Protein AF-A0A0M7APK6-F1 (afdb_monomer)

pLDDT: mean 75.28, std 20.01, range [38.31, 98.25]

Secondary structure (DSSP, 8-state):
-HHHHHHHHHHHHHHHHHHHHHTSTT--HHHHHHHHHHHHHHHHHHHHHHHHHHHHHHHHHHHHTTTS------------S--------------HHHHHHHHHHHHHHHHHTTSS--

Structure (mmCIF, N/CA/C/O backbone):
data_AF-A0A0M7APK6-F1
#
_entry.id   AF-A0A0M7APK6-F1
#
loop_
_atom_site.group_PDB
_atom_site.id
_atom_site.type_symbol
_atom_site.label_atom_id
_atom_site.label_alt_id
_atom_site.label_comp_id
_atom_site.label_asym_id
_atom_site.label_entity_id
_atom_site.label_seq_id
_atom_site.pdbx_PDB_ins_code
_atom_site.Cartn_x
_atom_site.Cartn_y
_atom_site.Cartn_z
_atom_site.occupancy
_atom_site.B_iso_or_equiv
_atom_site.auth_seq_id
_atom_site.auth_comp_id
_atom_site.auth_asym_id
_atom_site.auth_atom_id
_atom_site.pdbx_PDB_model_num
ATOM 1 N N . MET A 1 1 ? -17.389 3.026 10.079 1.00 59.16 1 MET A N 1
ATOM 2 C CA . MET A 1 1 ? -16.577 1.834 9.738 1.00 59.16 1 MET A CA 1
ATOM 3 C C . MET A 1 1 ? -16.437 1.622 8.227 1.00 59.16 1 MET A C 1
ATOM 5 O O . MET A 1 1 ? -15.407 1.110 7.818 1.00 59.16 1 MET A O 1
ATOM 9 N N . ASN A 1 2 ? -17.401 2.046 7.397 1.00 70.88 2 ASN A N 1
ATOM 10 C CA . ASN A 1 2 ? -17.415 1.728 5.958 1.00 70.88 2 ASN A CA 1
ATOM 11 C C . ASN A 1 2 ? -16.280 2.387 5.156 1.00 70.88 2 ASN A C 1
ATOM 13 O O . ASN A 1 2 ? -15.616 1.700 4.394 1.00 70.88 2 ASN A O 1
ATOM 17 N N . GLY A 1 3 ? -15.952 3.655 5.424 1.00 88.81 3 GLY A N 1
ATOM 18 C CA . GLY A 1 3 ? -14.899 4.345 4.665 1.00 88.81 3 GLY A CA 1
ATOM 19 C C . GLY A 1 3 ? -13.477 3.796 4.862 1.00 88.81 3 GLY A C 1
ATOM 20 O O . GLY A 1 3 ? -12.629 4.011 4.007 1.00 88.81 3 GLY A O 1
ATOM 21 N N . LEU A 1 4 ? -13.182 3.088 5.964 1.00 90.38 4 LEU A N 1
ATOM 22 C CA . LEU A 1 4 ? -11.878 2.421 6.127 1.00 90.38 4 LEU A CA 1
ATOM 23 C C . LEU A 1 4 ? -11.805 1.109 5.347 1.00 90.38 4 LEU A C 1
ATOM 25 O O . LEU A 1 4 ? -10.746 0.786 4.824 1.00 90.38 4 LEU A O 1
ATOM 29 N N . LYS A 1 5 ? -12.917 0.372 5.264 1.00 92.19 5 LYS A N 1
ATOM 30 C CA . LYS A 1 5 ? -12.995 -0.857 4.469 1.00 92.19 5 LYS A CA 1
ATOM 31 C C . LYS A 1 5 ? -12.860 -0.548 2.980 1.00 92.19 5 LYS A C 1
ATOM 33 O O . LYS A 1 5 ? -12.048 -1.172 2.319 1.00 92.19 5 LYS A O 1
ATOM 38 N N . GLU A 1 6 ? -13.550 0.486 2.512 1.00 95.00 6 GLU A N 1
ATOM 39 C CA . GLU A 1 6 ? -13.442 0.986 1.136 1.00 95.00 6 GLU A CA 1
ATOM 40 C C . GLU A 1 6 ? -12.010 1.439 0.796 1.00 95.00 6 GLU A C 1
ATOM 42 O O . GLU A 1 6 ? -11.472 1.091 -0.247 1.00 95.00 6 GLU A O 1
ATOM 47 N N . GLN A 1 7 ? -11.328 2.133 1.716 1.00 94.56 7 GLN A N 1
ATOM 48 C CA . GLN A 1 7 ? -9.912 2.490 1.537 1.00 94.56 7 GLN A CA 1
ATOM 49 C C . GLN A 1 7 ? -8.982 1.272 1.467 1.00 94.56 7 GLN A C 1
ATOM 51 O O . GLN A 1 7 ? -7.951 1.338 0.799 1.00 94.56 7 GLN A O 1
ATOM 56 N N . ILE A 1 8 ? -9.293 0.197 2.197 1.00 95.94 8 ILE A N 1
ATOM 57 C CA . ILE A 1 8 ? -8.523 -1.052 2.148 1.00 95.94 8 ILE A CA 1
ATOM 58 C C . IL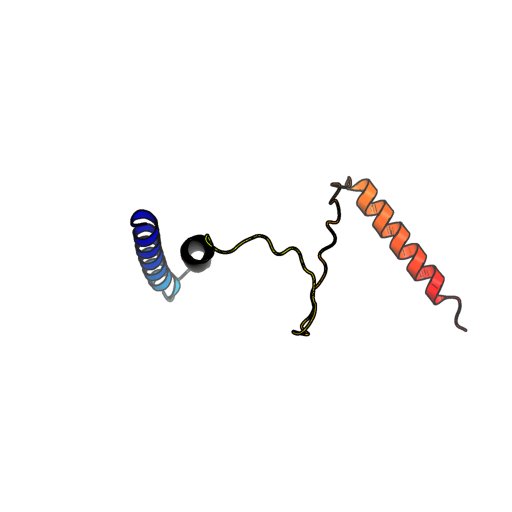E A 1 8 ? -8.736 -1.735 0.803 1.00 95.94 8 ILE A C 1
ATOM 60 O O . ILE A 1 8 ? -7.753 -2.091 0.166 1.00 95.94 8 ILE A O 1
ATOM 64 N N . GLU A 1 9 ? -9.983 -1.857 0.357 1.00 97.19 9 GLU A N 1
ATOM 65 C CA . GLU A 1 9 ? -10.333 -2.433 -0.942 1.00 97.19 9 GLU A CA 1
ATOM 66 C C . GLU A 1 9 ? -9.640 -1.679 -2.086 1.00 97.19 9 GLU A C 1
ATOM 68 O O . GLU A 1 9 ? -8.891 -2.272 -2.860 1.00 97.19 9 GLU A O 1
ATOM 73 N N . GLU A 1 10 ? -9.725 -0.347 -2.095 1.00 96.94 10 GLU A N 1
ATOM 74 C CA . GLU A 1 10 ? -9.029 0.474 -3.088 1.00 96.94 10 GLU A CA 1
ATOM 75 C C . GLU A 1 10 ? -7.498 0.292 -3.022 1.00 96.94 10 GLU A C 1
ATOM 77 O O . GLU A 1 10 ? -6.804 0.275 -4.042 1.00 96.94 10 GLU A O 1
ATOM 82 N N . ALA A 1 11 ? -6.927 0.158 -1.821 1.00 96.94 11 ALA A N 1
ATOM 83 C CA . ALA A 1 11 ? -5.497 -0.095 -1.666 1.00 96.94 11 ALA A CA 1
ATOM 84 C C . ALA A 1 11 ? -5.098 -1.493 -2.167 1.00 96.94 11 ALA A C 1
ATOM 86 O O . ALA A 1 11 ? -4.021 -1.633 -2.751 1.00 96.94 11 ALA A O 1
ATOM 87 N N . MET A 1 12 ? -5.949 -2.505 -1.981 1.00 97.69 12 MET A N 1
ATOM 88 C CA . MET A 1 12 ? -5.746 -3.851 -2.521 1.00 97.69 12 MET A CA 1
ATOM 89 C C . MET A 1 12 ? -5.737 -3.834 -4.051 1.00 97.69 12 MET A C 1
ATOM 91 O O . MET A 1 12 ? -4.809 -4.382 -4.650 1.00 97.69 12 MET A O 1
ATOM 95 N N . ASP A 1 13 ? -6.680 -3.129 -4.677 1.00 97.94 13 ASP A N 1
ATOM 96 C CA . ASP A 1 13 ? -6.735 -2.976 -6.135 1.00 97.94 13 ASP A CA 1
ATOM 97 C C . ASP A 1 13 ? -5.484 -2.284 -6.680 1.00 97.94 13 ASP A C 1
ATOM 99 O O . ASP A 1 13 ? -4.875 -2.729 -7.659 1.00 97.94 13 ASP A O 1
ATOM 103 N N . ARG A 1 14 ? -5.022 -1.225 -6.003 1.00 96.69 14 ARG A N 1
ATOM 104 C CA . ARG A 1 14 ? -3.767 -0.547 -6.361 1.00 96.69 14 ARG A CA 1
ATOM 105 C C . ARG A 1 14 ? -2.564 -1.480 -6.250 1.00 96.69 14 ARG A C 1
ATOM 107 O O . ARG A 1 14 ? -1.699 -1.450 -7.124 1.00 96.69 14 ARG A O 1
ATOM 114 N N . VAL A 1 15 ? -2.494 -2.313 -5.209 1.00 97.56 15 VAL A N 1
ATOM 115 C CA . VAL A 1 15 ? -1.431 -3.320 -5.069 1.00 97.56 15 VAL A CA 1
ATOM 116 C C . VAL A 1 15 ? -1.492 -4.320 -6.218 1.00 97.56 15 VAL A C 1
ATOM 118 O O . VAL A 1 15 ? -0.454 -4.589 -6.816 1.00 97.56 15 VAL A O 1
ATOM 121 N N . ALA A 1 16 ? -2.672 -4.841 -6.555 1.00 97.56 16 ALA A N 1
ATOM 122 C CA . ALA A 1 16 ? -2.840 -5.777 -7.663 1.00 97.56 16 ALA A CA 1
ATOM 123 C C . ALA A 1 16 ? -2.372 -5.162 -8.992 1.00 97.56 16 ALA A C 1
ATOM 125 O O . ALA A 1 16 ? -1.566 -5.759 -9.706 1.00 97.56 16 ALA A O 1
ATOM 126 N N . HIS A 1 17 ? -2.778 -3.924 -9.277 1.00 96.38 17 HIS A N 1
ATOM 127 C CA . HIS A 1 17 ? -2.347 -3.204 -10.472 1.00 96.38 17 HIS A CA 1
ATOM 128 C C . HIS A 1 17 ? -0.827 -2.963 -10.507 1.00 96.38 17 HIS A C 1
ATOM 130 O O . HIS A 1 17 ? -0.184 -3.172 -11.536 1.00 96.38 17 HIS A O 1
ATOM 136 N N . CYS A 1 18 ? -0.220 -2.559 -9.386 1.00 96.06 18 CYS A N 1
ATOM 137 C CA . CYS A 1 18 ? 1.228 -2.369 -9.307 1.00 96.06 18 CYS A CA 1
ATOM 138 C C . CYS A 1 18 ? 2.010 -3.687 -9.422 1.00 96.06 18 CYS A C 1
ATOM 140 O O . CYS A 1 18 ? 3.089 -3.677 -10.007 1.00 96.06 18 CYS A O 1
ATOM 142 N N . ARG A 1 19 ? 1.474 -4.817 -8.933 1.00 96.75 19 ARG A N 1
ATOM 143 C CA . ARG A 1 19 ? 2.094 -6.146 -9.109 1.00 96.75 19 ARG A CA 1
ATOM 144 C C . ARG A 1 19 ? 2.197 -6.504 -10.582 1.00 96.75 19 ARG A C 1
ATOM 146 O O . ARG A 1 19 ? 3.294 -6.749 -11.065 1.00 96.75 19 ARG A O 1
ATOM 153 N N . LEU A 1 20 ? 1.088 -6.390 -11.311 1.00 95.69 20 LEU A N 1
ATOM 154 C CA . LEU A 1 20 ? 1.051 -6.661 -12.751 1.00 95.69 20 LEU A CA 1
ATOM 155 C C . LEU A 1 20 ? 2.020 -5.783 -13.552 1.00 95.69 20 LEU A C 1
ATOM 157 O O . LEU A 1 20 ? 2.498 -6.190 -14.607 1.00 95.69 20 LEU A O 1
ATOM 161 N N . ARG A 1 21 ? 2.290 -4.558 -13.087 1.00 94.00 21 ARG A N 1
ATOM 162 C CA . ARG A 1 21 ? 3.276 -3.667 -13.711 1.00 94.00 21 ARG A CA 1
ATOM 163 C C . ARG A 1 21 ? 4.712 -4.073 -13.393 1.00 94.00 21 ARG A C 1
ATOM 165 O O . ARG A 1 21 ? 5.521 -4.102 -14.312 1.00 94.00 21 ARG A O 1
ATOM 172 N N . ALA A 1 22 ? 5.005 -4.382 -12.132 1.00 94.50 22 ALA A N 1
ATOM 173 C CA . ALA A 1 22 ? 6.339 -4.766 -11.675 1.00 94.50 22 ALA A CA 1
ATOM 174 C C . ALA A 1 22 ? 6.769 -6.164 -12.161 1.00 94.50 22 ALA A C 1
ATOM 176 O O . ALA A 1 22 ? 7.953 -6.428 -12.293 1.00 94.50 22 ALA A O 1
ATOM 177 N N . GLU A 1 23 ? 5.824 -7.053 -12.472 1.00 93.12 23 GLU A N 1
ATOM 178 C CA . GLU A 1 23 ? 6.106 -8.390 -13.019 1.00 93.12 23 GLU A CA 1
ATOM 179 C C . GLU A 1 23 ? 6.455 -8.375 -14.518 1.00 93.12 23 GLU A C 1
ATOM 181 O O . GLU A 1 23 ? 6.809 -9.407 -15.093 1.00 93.12 23 GLU A O 1
ATOM 186 N N . ARG A 1 24 ? 6.357 -7.219 -15.190 1.00 93.56 24 ARG A N 1
ATOM 187 C CA . ARG A 1 24 ? 6.694 -7.119 -16.613 1.00 93.56 24 ARG A CA 1
ATOM 188 C C . ARG A 1 24 ? 8.198 -7.344 -16.818 1.00 93.56 24 ARG A C 1
ATOM 190 O O . ARG A 1 24 ? 8.992 -6.793 -16.064 1.00 93.56 24 ARG A O 1
ATOM 197 N N . PRO A 1 25 ? 8.624 -8.023 -17.900 1.00 89.12 25 PRO A N 1
ATOM 198 C CA . PRO A 1 25 ? 10.048 -8.227 -18.200 1.00 89.12 25 PRO A CA 1
ATOM 199 C C . PRO A 1 25 ? 10.860 -6.930 -18.354 1.00 89.12 25 PRO A C 1
ATOM 201 O O . PRO A 1 25 ? 12.080 -6.943 -18.248 1.00 89.12 25 PRO A O 1
ATOM 204 N N . CYS A 1 26 ? 10.184 -5.813 -18.632 1.00 88.69 26 CYS A N 1
ATOM 205 C CA . CYS A 1 26 ? 10.756 -4.473 -18.754 1.00 88.69 26 CYS A CA 1
ATOM 206 C C . CYS A 1 26 ? 10.382 -3.545 -17.586 1.00 88.69 26 CYS A C 1
ATOM 208 O O . CYS A 1 26 ? 10.450 -2.323 -17.735 1.00 88.69 26 CYS A O 1
ATOM 210 N N . ALA A 1 27 ? 9.940 -4.105 -16.456 1.00 92.62 27 ALA A N 1
ATOM 211 C CA . ALA A 1 27 ? 9.636 -3.331 -15.265 1.00 92.62 27 ALA A CA 1
ATOM 212 C C . ALA A 1 27 ? 10.872 -2.557 -14.816 1.00 92.62 27 ALA A C 1
ATOM 214 O O . ALA A 1 27 ? 11.992 -3.071 -14.796 1.00 92.62 27 ALA A O 1
ATOM 215 N N . ARG A 1 28 ? 10.657 -1.288 -14.482 1.00 95.12 28 ARG A N 1
ATOM 216 C CA . ARG A 1 28 ? 11.726 -0.447 -13.961 1.00 95.12 28 ARG A CA 1
ATOM 217 C C . ARG A 1 28 ? 11.705 -0.470 -12.438 1.00 95.12 28 ARG A C 1
ATOM 219 O O . ARG A 1 28 ? 10.681 -0.768 -11.824 1.00 95.12 28 ARG A O 1
ATOM 226 N N . LEU A 1 29 ? 12.805 -0.037 -11.827 1.00 95.56 29 LEU A N 1
ATOM 227 C CA .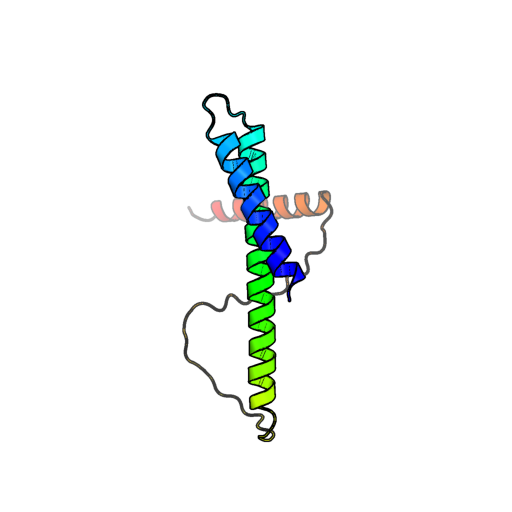 LEU A 1 29 ? 12.890 0.177 -10.378 1.00 95.56 29 LEU A CA 1
ATOM 228 C C . LEU A 1 29 ? 11.750 1.066 -9.849 1.00 95.56 29 LEU A C 1
ATOM 230 O O . LEU A 1 29 ? 11.279 0.875 -8.730 1.00 95.56 29 LEU A O 1
ATOM 234 N N . GLU A 1 30 ? 11.262 2.020 -10.647 1.00 96.31 30 GLU A N 1
ATOM 235 C CA . GLU A 1 30 ? 10.130 2.861 -10.259 1.00 96.31 30 GLU A CA 1
ATOM 236 C C . GLU A 1 30 ? 8.810 2.080 -10.127 1.00 96.31 30 GLU A C 1
ATOM 238 O O . GLU A 1 30 ? 7.984 2.430 -9.280 1.00 96.31 30 GLU A O 1
ATOM 243 N N . ASP A 1 31 ? 8.604 1.022 -10.918 1.00 95.50 31 ASP A N 1
ATOM 244 C CA . ASP A 1 31 ? 7.418 0.162 -10.823 1.00 95.50 31 ASP A CA 1
ATOM 245 C C . ASP A 1 31 ? 7.468 -0.708 -9.557 1.00 95.50 31 ASP A C 1
ATOM 247 O O . ASP A 1 31 ? 6.463 -0.829 -8.850 1.00 95.50 31 ASP A O 1
ATOM 251 N N . GLU A 1 32 ? 8.644 -1.243 -9.218 1.00 94.75 32 GLU A N 1
ATOM 252 C CA . GLU A 1 32 ? 8.873 -1.969 -7.962 1.00 94.75 32 GLU A CA 1
ATOM 253 C C . GLU A 1 32 ? 8.674 -1.060 -6.743 1.00 94.75 32 GLU A C 1
ATOM 255 O O . GLU A 1 32 ? 7.979 -1.421 -5.790 1.00 94.75 32 GLU A O 1
ATOM 260 N N . TYR A 1 33 ? 9.202 0.166 -6.795 1.00 97.38 33 TYR A N 1
ATOM 261 C CA . TYR A 1 33 ? 8.996 1.157 -5.741 1.00 97.38 33 TYR A CA 1
ATOM 262 C C . TYR A 1 33 ? 7.517 1.544 -5.597 1.00 97.38 33 TYR A C 1
ATOM 264 O O . TYR A 1 33 ? 7.008 1.679 -4.480 1.00 97.38 33 TYR A O 1
ATOM 272 N N . ALA A 1 34 ? 6.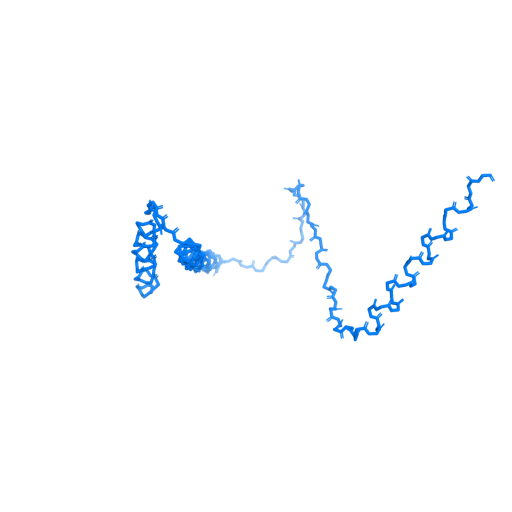792 1.696 -6.710 1.00 97.44 34 ALA A N 1
ATOM 273 C CA . ALA A 1 34 ? 5.357 1.963 -6.684 1.00 97.44 34 ALA A CA 1
ATOM 274 C C . ALA A 1 34 ? 4.574 0.806 -6.044 1.00 97.44 34 ALA A C 1
ATOM 276 O O . ALA A 1 34 ? 3.669 1.052 -5.240 1.00 97.44 34 ALA A O 1
ATOM 277 N N . LEU A 1 35 ? 4.946 -0.441 -6.348 1.00 97.56 35 LEU A N 1
ATOM 278 C CA . LEU A 1 35 ? 4.384 -1.627 -5.709 1.00 97.56 35 LEU A CA 1
ATOM 279 C C . LEU A 1 35 ? 4.654 -1.643 -4.201 1.00 97.56 35 LEU A C 1
ATOM 281 O O . LEU A 1 35 ? 3.728 -1.865 -3.417 1.00 97.56 35 LEU A O 1
ATOM 285 N N . GLU A 1 36 ? 5.881 -1.361 -3.776 1.00 97.50 36 GLU A N 1
ATOM 286 C CA . GLU A 1 36 ? 6.237 -1.350 -2.356 1.00 97.50 36 GLU A CA 1
ATOM 287 C C . GLU A 1 36 ? 5.506 -0.237 -1.590 1.00 97.50 36 GLU A C 1
ATOM 289 O O . GLU A 1 36 ? 4.966 -0.448 -0.497 1.00 97.50 36 GLU A O 1
ATOM 294 N N . LYS A 1 37 ? 5.364 0.940 -2.209 1.00 98.19 37 LYS A N 1
ATOM 295 C CA . LYS A 1 37 ? 4.558 2.044 -1.676 1.00 98.19 37 LYS A CA 1
ATOM 296 C C . LYS A 1 37 ? 3.084 1.653 -1.525 1.00 98.19 37 LYS A C 1
ATOM 298 O O . LYS A 1 37 ? 2.467 1.984 -0.509 1.00 98.19 37 LYS A O 1
ATOM 303 N N . ALA A 1 38 ? 2.516 0.945 -2.503 1.00 97.38 38 ALA A N 1
ATOM 304 C CA . ALA A 1 38 ? 1.140 0.456 -2.439 1.00 97.38 38 ALA A CA 1
ATOM 305 C C . ALA A 1 38 ? 0.958 -0.579 -1.312 1.00 97.38 38 ALA A C 1
ATOM 307 O O . ALA A 1 38 ? 0.019 -0.465 -0.523 1.00 97.38 38 ALA A O 1
ATOM 308 N N . ARG A 1 39 ? 1.895 -1.527 -1.167 1.00 98.06 39 ARG A N 1
ATOM 309 C CA . ARG A 1 39 ? 1.895 -2.529 -0.083 1.00 98.06 39 ARG A CA 1
ATOM 310 C C . ARG A 1 39 ? 1.979 -1.881 1.294 1.00 98.06 39 ARG A C 1
ATOM 312 O O . ARG A 1 39 ? 1.178 -2.190 2.173 1.00 98.06 39 ARG A O 1
ATOM 319 N N . THR A 1 40 ? 2.886 -0.921 1.461 1.00 98.25 40 THR A N 1
ATOM 320 C CA . THR A 1 40 ? 3.041 -0.167 2.714 1.00 98.25 40 THR A CA 1
ATOM 321 C C . THR A 1 40 ? 1.757 0.584 3.078 1.00 98.25 40 THR A C 1
ATOM 323 O O . THR A 1 40 ? 1.354 0.626 4.246 1.00 98.25 40 THR A O 1
ATOM 326 N N . ARG A 1 41 ? 1.072 1.165 2.082 1.00 97.81 41 ARG A N 1
ATOM 327 C CA . ARG A 1 41 ? -0.214 1.839 2.293 1.00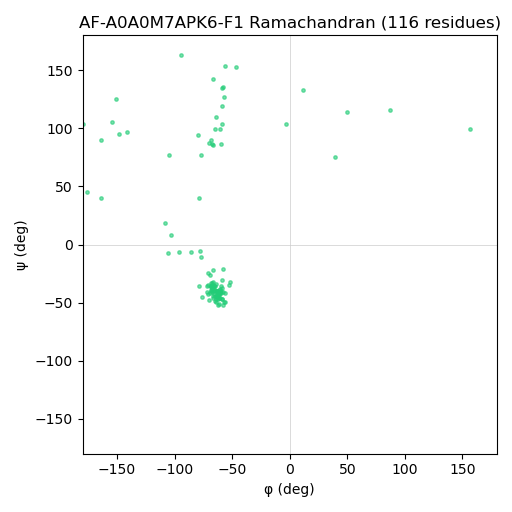 97.81 41 ARG A CA 1
ATOM 328 C C . ARG A 1 41 ? -1.295 0.864 2.759 1.00 97.81 41 ARG A C 1
ATOM 330 O O . ARG A 1 41 ? -1.986 1.191 3.724 1.00 97.81 41 ARG A O 1
ATOM 337 N N . LEU A 1 42 ? -1.418 -0.294 2.111 1.00 97.81 42 LEU A N 1
ATOM 338 C CA . LEU A 1 42 ? -2.367 -1.342 2.494 1.00 97.81 42 LEU A CA 1
ATOM 339 C C . LEU A 1 42 ? -2.129 -1.799 3.941 1.00 97.81 42 LEU A C 1
ATOM 341 O O . LEU A 1 42 ? -3.031 -1.683 4.770 1.00 97.81 42 LEU A O 1
ATOM 345 N N . LEU A 1 43 ? -0.888 -2.161 4.283 1.00 97.75 43 LEU A N 1
ATOM 346 C CA . LEU A 1 43 ? -0.509 -2.582 5.637 1.00 97.75 43 LEU A CA 1
ATOM 347 C C . LEU A 1 43 ? -0.853 -1.518 6.693 1.00 97.75 43 LEU A C 1
ATOM 349 O O . LEU A 1 43 ? -1.368 -1.820 7.767 1.00 97.75 43 LEU A O 1
ATOM 353 N N . THR A 1 44 ? -0.606 -0.242 6.389 1.00 97.56 44 THR A N 1
ATOM 354 C CA . THR A 1 44 ? -0.935 0.862 7.305 1.00 97.56 44 THR A CA 1
ATOM 355 C C . THR A 1 44 ? -2.438 0.943 7.591 1.00 97.56 44 THR A C 1
ATOM 357 O O . THR A 1 44 ? -2.843 1.232 8.722 1.00 97.56 44 THR A O 1
ATOM 360 N N . LEU A 1 45 ? -3.275 0.711 6.578 1.00 96.38 45 LEU A N 1
ATOM 361 C CA . LEU A 1 45 ? -4.729 0.721 6.726 1.00 96.38 45 LEU A CA 1
ATOM 362 C C . LEU A 1 45 ? -5.224 -0.496 7.515 1.00 96.38 45 LEU A C 1
ATOM 364 O O . LEU A 1 45 ? -6.033 -0.325 8.427 1.00 96.38 45 LEU A O 1
ATOM 368 N N . GLU A 1 46 ? -4.685 -1.684 7.249 1.00 94.88 46 GLU A N 1
ATOM 369 C CA . GLU A 1 46 ? -4.990 -2.910 8.001 1.00 94.88 46 GLU A CA 1
ATOM 370 C C . GLU A 1 46 ? -4.645 -2.757 9.488 1.00 94.88 46 GLU A C 1
ATOM 372 O O . GLU A 1 46 ? -5.486 -2.994 10.358 1.00 94.88 46 GLU A O 1
ATOM 377 N N . LEU A 1 47 ? -3.452 -2.238 9.799 1.00 95.75 47 LEU A N 1
ATOM 378 C CA . LEU A 1 47 ? -3.049 -1.941 11.176 1.00 95.75 47 LEU A CA 1
ATOM 379 C C . LEU A 1 47 ? -3.994 -0.936 11.846 1.00 95.75 47 LEU A C 1
ATOM 381 O O . LEU A 1 47 ? -4.277 -1.038 13.042 1.00 95.75 47 LEU A O 1
ATOM 385 N N . ARG A 1 48 ? -4.515 0.047 11.102 1.00 94.12 48 ARG A N 1
ATOM 386 C CA . ARG A 1 48 ? -5.508 0.992 11.627 1.00 94.12 48 ARG A CA 1
ATOM 387 C C . ARG A 1 48 ? -6.847 0.311 11.921 1.00 94.12 48 ARG A C 1
ATOM 389 O O . ARG A 1 48 ? -7.466 0.658 12.933 1.00 94.12 48 ARG A O 1
ATOM 396 N N . CYS A 1 49 ? -7.281 -0.634 11.091 1.00 91.06 49 CYS A N 1
ATOM 397 C CA . CYS A 1 49 ? -8.474 -1.439 11.356 1.00 91.06 49 CYS A CA 1
ATOM 398 C C . CYS A 1 49 ? -8.298 -2.279 12.623 1.00 91.06 49 CYS A C 1
ATOM 400 O O . CYS A 1 49 ? -9.076 -2.102 13.559 1.00 91.06 49 CYS A O 1
ATOM 402 N N . LEU A 1 50 ? -7.206 -3.038 12.735 1.00 90.56 50 LEU A N 1
ATOM 403 C CA . LEU A 1 50 ? -6.911 -3.858 13.918 1.00 90.56 50 LEU A CA 1
ATOM 404 C C . LEU A 1 50 ? -6.835 -3.025 15.207 1.00 90.56 50 LEU A C 1
ATOM 406 O O . LEU A 1 50 ? -7.370 -3.403 16.248 1.00 90.56 50 LEU A O 1
ATOM 410 N N . ARG A 1 51 ? -6.228 -1.832 15.152 1.00 89.69 51 ARG A N 1
ATOM 411 C CA . ARG A 1 51 ? -6.202 -0.910 16.302 1.00 89.69 51 ARG A CA 1
ATOM 412 C C . ARG A 1 51 ? -7.587 -0.382 16.670 1.00 89.69 51 ARG A C 1
ATOM 414 O O . ARG A 1 51 ? -7.839 -0.128 17.847 1.00 89.69 51 ARG A O 1
ATOM 421 N N . SER A 1 52 ? -8.454 -0.151 15.686 1.00 85.62 52 SER A N 1
ATOM 422 C CA . SER A 1 52 ? -9.840 0.275 15.928 1.00 85.62 52 SER A CA 1
ATOM 423 C C . SER A 1 52 ? -10.656 -0.845 16.574 1.00 85.62 52 SER A C 1
ATOM 425 O O . SER A 1 52 ? -11.431 -0.587 17.496 1.00 85.62 52 SER A O 1
ATOM 427 N N . GLU A 1 53 ? -10.446 -2.082 16.131 1.00 85.31 53 GLU A N 1
ATOM 428 C CA . GLU A 1 53 ? -11.081 -3.275 16.689 1.00 85.31 53 GLU A CA 1
ATOM 429 C C 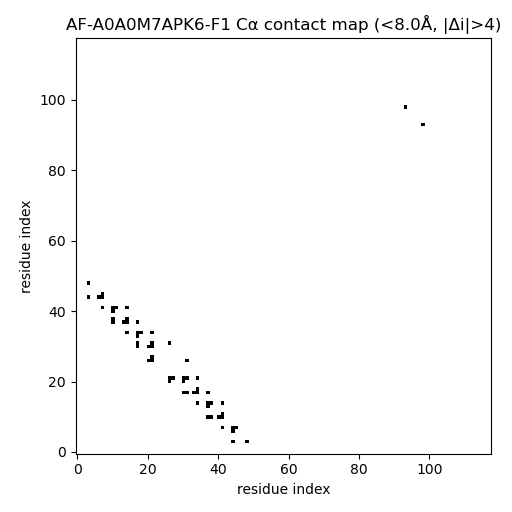. GLU A 1 53 ? -10.638 -3.516 18.132 1.00 85.31 53 GLU A C 1
ATOM 431 O O . GLU A 1 53 ? -11.493 -3.614 19.011 1.00 85.31 53 GLU A O 1
ATOM 436 N N . LEU A 1 54 ? -9.330 -3.468 18.414 1.00 82.50 54 LEU A N 1
ATOM 437 C CA . LEU A 1 54 ? -8.799 -3.634 19.770 1.00 82.50 54 LEU A CA 1
ATOM 438 C C . LEU A 1 54 ? -9.407 -2.617 20.748 1.00 82.50 54 LEU A C 1
ATOM 440 O O . LEU A 1 54 ? -9.968 -2.998 21.773 1.00 82.50 54 LEU A O 1
ATOM 444 N N . LYS A 1 55 ? -9.414 -1.328 20.383 1.00 80.06 55 LYS A N 1
ATOM 445 C CA . LYS A 1 55 ? -10.050 -0.273 21.192 1.00 80.06 55 LYS A CA 1
ATOM 446 C C . LYS A 1 55 ? -11.539 -0.523 21.425 1.00 80.06 55 LYS A C 1
ATOM 448 O O . LYS A 1 55 ? -12.048 -0.229 22.501 1.00 80.06 55 LYS A O 1
ATOM 453 N N . SER A 1 56 ? -12.242 -1.049 20.424 1.00 74.19 56 SER A N 1
ATOM 454 C CA . SER A 1 56 ? -13.666 -1.372 20.549 1.00 74.19 56 SER A CA 1
ATOM 455 C C . SER A 1 56 ? -13.882 -2.539 21.518 1.00 74.19 56 SER A C 1
ATOM 457 O O . SER A 1 56 ? -14.798 -2.488 22.336 1.00 74.19 56 SER A O 1
ATOM 459 N N . THR A 1 57 ? -13.006 -3.550 21.492 1.00 71.81 57 THR A N 1
ATOM 460 C CA . THR A 1 57 ? -13.053 -4.682 22.431 1.00 71.81 57 THR A CA 1
ATOM 461 C C . THR A 1 57 ? -12.653 -4.305 23.855 1.00 71.81 57 THR A C 1
ATOM 463 O O . THR A 1 57 ? -13.266 -4.807 24.793 1.00 71.81 57 THR A O 1
ATOM 466 N N . ASP A 1 58 ? -11.704 -3.385 24.042 1.00 66.75 58 ASP A N 1
ATOM 467 C CA . ASP A 1 58 ? -11.325 -2.882 25.367 1.00 66.75 58 ASP A CA 1
ATOM 468 C C . ASP A 1 58 ? -12.474 -2.094 26.005 1.00 66.75 58 ASP A C 1
ATOM 470 O O . ASP A 1 58 ? -12.810 -2.317 27.166 1.00 66.75 58 ASP A O 1
ATOM 474 N N . VAL A 1 59 ? -13.155 -1.240 25.230 1.00 62.00 59 VAL A N 1
ATOM 475 C CA . VAL A 1 59 ? -14.353 -0.525 25.700 1.00 62.00 59 VAL A CA 1
ATOM 476 C C . VAL A 1 59 ? -15.504 -1.497 25.975 1.00 62.00 59 VAL A C 1
ATOM 478 O O . VAL A 1 59 ? -16.205 -1.335 26.972 1.00 62.00 59 VAL A O 1
ATOM 481 N N . ALA A 1 60 ? -15.703 -2.522 25.140 1.00 60.12 60 ALA A N 1
ATOM 482 C CA . ALA A 1 60 ? -16.717 -3.549 25.383 1.00 60.12 60 ALA A CA 1
ATOM 483 C C . ALA A 1 60 ? -16.420 -4.347 26.666 1.00 60.12 60 ALA A C 1
ATOM 485 O O . ALA A 1 60 ? -17.300 -4.505 27.512 1.00 60.12 60 ALA A O 1
ATOM 486 N N . ARG A 1 61 ? -15.166 -4.767 26.874 1.00 59.34 61 ARG A N 1
ATOM 487 C CA . ARG A 1 61 ? -14.717 -5.424 28.112 1.00 59.34 61 ARG A CA 1
ATOM 488 C C . ARG A 1 61 ? -14.888 -4.525 29.334 1.00 59.34 61 ARG A C 1
ATOM 490 O O . ARG A 1 61 ? -15.349 -5.002 30.365 1.00 59.34 61 ARG A O 1
ATOM 497 N N . GLN A 1 62 ? -14.578 -3.236 29.215 1.00 58.78 62 GLN A N 1
ATOM 498 C CA . GLN A 1 62 ? -14.737 -2.275 30.306 1.00 58.78 62 GLN A CA 1
ATOM 499 C C . GLN A 1 62 ? -16.214 -2.016 30.641 1.00 58.78 62 GLN A C 1
ATOM 501 O O . GLN A 1 62 ? -16.560 -1.903 31.814 1.00 58.78 62 GLN A O 1
ATOM 506 N N . ARG A 1 63 ? -17.108 -1.986 29.642 1.00 56.41 63 ARG A N 1
ATOM 507 C CA . ARG A 1 63 ? -18.561 -1.856 29.858 1.00 56.41 63 ARG A CA 1
ATOM 508 C C . ARG A 1 63 ? -19.171 -3.083 30.536 1.00 56.41 63 ARG A C 1
ATOM 510 O O . ARG A 1 63 ? -20.049 -2.918 31.373 1.00 56.41 63 ARG A O 1
ATOM 517 N N . HIS A 1 64 ? -18.681 -4.287 30.244 1.00 52.56 64 HIS A N 1
ATOM 518 C CA . HIS A 1 64 ? -19.123 -5.509 30.928 1.00 52.56 64 HIS A CA 1
ATOM 519 C C . HIS A 1 64 ? -18.532 -5.689 32.339 1.00 52.56 64 HIS A C 1
ATOM 521 O O . HIS A 1 64 ? -19.013 -6.533 33.086 1.00 52.56 64 HIS A O 1
ATOM 527 N N . GLN A 1 65 ? -17.540 -4.882 32.733 1.00 54.41 65 GLN A N 1
ATOM 528 C CA . GLN A 1 65 ? -16.987 -4.841 34.098 1.00 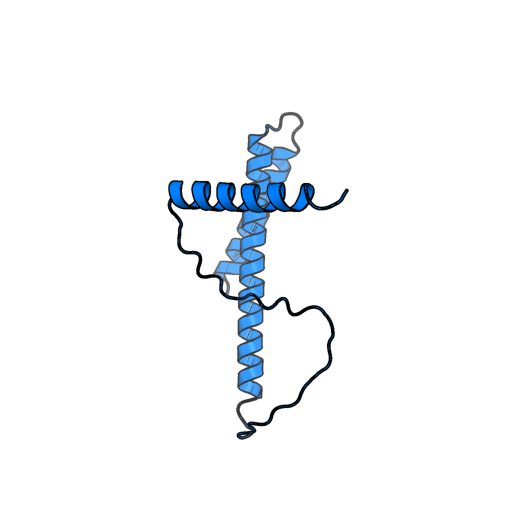54.41 65 GLN A CA 1
ATOM 529 C C . GLN A 1 65 ? -17.481 -3.630 34.915 1.00 54.41 65 GLN A C 1
ATOM 531 O O . GLN A 1 65 ? -17.011 -3.387 36.023 1.00 54.41 65 GLN A O 1
ATOM 536 N N . GLY A 1 66 ? -18.449 -2.865 34.397 1.00 46.44 66 GLY A N 1
ATOM 537 C CA . GLY A 1 66 ? -19.009 -1.667 35.034 1.00 46.44 66 GLY A CA 1
ATOM 538 C C . GLY A 1 66 ? -20.028 -1.938 36.146 1.00 46.44 66 GLY A C 1
ATOM 539 O O . GLY A 1 66 ? -21.032 -1.238 36.221 1.00 46.44 66 GLY A O 1
ATOM 540 N N . GLY A 1 67 ? -19.794 -2.945 36.987 1.00 49.00 67 GLY A N 1
ATOM 541 C CA . GLY A 1 67 ? -20.728 -3.337 38.041 1.00 49.00 67 GLY A CA 1
ATOM 542 C C . GLY A 1 67 ? -20.123 -4.229 39.119 1.00 49.00 67 GLY A C 1
ATOM 543 O O . GLY A 1 67 ? -20.773 -5.174 39.537 1.00 49.00 67 GLY A O 1
ATOM 544 N N . SER A 1 68 ? -18.887 -3.984 39.555 1.00 43.59 68 SER A N 1
ATOM 545 C CA . SER A 1 68 ? -18.432 -4.510 40.846 1.00 43.59 68 SER A CA 1
ATOM 546 C C . SER A 1 68 ? -17.317 -3.640 41.414 1.00 43.59 68 SER A C 1
ATOM 548 O O . SER A 1 68 ? -16.200 -3.601 40.915 1.00 43.59 68 SER A O 1
ATOM 550 N N . GLU A 1 69 ? -17.726 -2.883 42.419 1.00 46.59 69 GLU A N 1
ATOM 551 C CA . GLU A 1 69 ? -17.009 -2.286 43.539 1.00 46.59 69 GLU A CA 1
ATOM 552 C C . GLU A 1 69 ? -15.469 -2.280 43.566 1.00 46.59 69 GLU A C 1
ATOM 554 O O . GLU A 1 69 ? -14.778 -3.284 43.425 1.00 46.59 69 GLU A O 1
ATOM 559 N N . ARG A 1 70 ? -14.965 -1.083 43.893 1.00 50.44 70 ARG A N 1
ATOM 560 C CA . ARG A 1 70 ? -13.756 -0.794 44.679 1.00 50.44 70 ARG A CA 1
ATOM 561 C C . ARG A 1 70 ? -13.050 -2.040 45.239 1.00 50.44 70 ARG A C 1
ATOM 563 O O . ARG A 1 70 ? -13.409 -2.538 46.297 1.00 50.44 70 ARG A O 1
ATOM 570 N N . SER A 1 71 ? -11.941 -2.429 44.623 1.00 42.84 71 SER A N 1
ATOM 571 C CA . SER A 1 71 ? -10.917 -3.224 45.299 1.00 42.84 71 SER A CA 1
ATOM 572 C C . SER A 1 71 ? -9.541 -2.758 44.852 1.00 42.84 71 SER A C 1
ATOM 574 O O . SER A 1 71 ? -9.024 -3.079 43.785 1.00 42.84 71 SER A O 1
ATOM 576 N N . ARG A 1 72 ? -8.988 -1.897 45.697 1.00 52.31 72 ARG A N 1
ATOM 577 C CA . ARG A 1 72 ? -7.583 -1.538 45.757 1.00 52.31 72 ARG A CA 1
ATOM 578 C C . ARG A 1 72 ? -6.914 -2.681 46.524 1.00 52.31 72 ARG A C 1
ATOM 580 O O . ARG A 1 72 ? -6.926 -2.648 47.746 1.00 52.31 72 ARG A O 1
ATOM 587 N N . HIS A 1 73 ? -6.373 -3.683 45.836 1.00 41.69 73 HIS A N 1
ATOM 588 C CA . HIS A 1 73 ? -5.378 -4.569 46.436 1.00 41.69 73 HIS A CA 1
ATOM 589 C C . HIS A 1 73 ? -4.416 -5.111 45.377 1.00 41.69 73 HIS A C 1
ATOM 591 O O . HIS A 1 73 ? -4.807 -5.670 44.356 1.00 41.69 73 HIS A O 1
ATOM 597 N N . GLU A 1 74 ? -3.138 -4.886 45.660 1.00 47.28 74 GLU A N 1
ATOM 598 C CA . GLU A 1 74 ? -1.963 -5.538 45.093 1.00 47.28 74 GLU A CA 1
ATOM 599 C C . GLU A 1 74 ? -2.097 -7.068 45.055 1.00 47.28 74 GLU A C 1
ATOM 601 O O . GLU A 1 74 ? -2.783 -7.617 45.904 1.00 47.28 74 GLU A O 1
ATOM 606 N N . PHE A 1 75 ? -1.404 -7.718 44.114 1.00 38.31 75 PHE A N 1
ATOM 607 C CA . PHE A 1 75 ? -0.664 -8.999 44.204 1.00 38.31 75 PHE A CA 1
ATOM 608 C C . PHE A 1 75 ? -0.578 -9.581 42.771 1.00 38.31 75 PHE A C 1
ATOM 610 O O . PHE A 1 75 ? -1.590 -9.915 42.173 1.00 38.31 75 PHE A O 1
ATOM 617 N N . LYS A 1 76 ? 0.532 -9.431 42.036 1.00 43.16 76 LYS A N 1
ATOM 618 C CA . LYS A 1 76 ? 1.845 -10.112 42.109 1.00 43.16 76 LYS A CA 1
ATOM 619 C C . LYS A 1 76 ? 1.878 -11.420 41.289 1.00 43.16 76 LYS A C 1
ATOM 621 O O . LYS A 1 76 ? 1.173 -12.370 41.589 1.00 43.16 76 LYS A O 1
ATOM 626 N N . ASP A 1 77 ? 2.737 -11.383 40.266 1.00 43.34 77 ASP A N 1
ATOM 627 C CA . ASP A 1 77 ? 3.450 -12.460 39.558 1.00 43.34 77 ASP A CA 1
ATOM 628 C C . ASP A 1 77 ? 2.729 -13.708 39.027 1.00 43.34 77 ASP A C 1
ATOM 630 O O . ASP A 1 77 ? 2.429 -14.638 39.768 1.00 43.34 77 ASP A O 1
ATOM 634 N N . ARG A 1 78 ? 2.703 -13.836 37.689 1.00 47.22 78 ARG A N 1
ATOM 635 C CA . ARG A 1 78 ? 3.564 -14.798 36.959 1.00 47.22 78 ARG A CA 1
ATOM 636 C C . ARG A 1 78 ? 3.337 -14.717 35.446 1.00 47.22 78 ARG A C 1
ATOM 638 O O . ARG A 1 78 ? 2.365 -15.250 34.927 1.00 47.22 78 ARG A O 1
ATOM 645 N N . SER A 1 79 ? 4.268 -14.084 34.737 1.00 41.88 79 SER A N 1
ATOM 646 C CA . SER A 1 79 ? 4.636 -14.466 33.366 1.00 41.88 79 SER A CA 1
ATOM 647 C C . SER A 1 79 ? 5.968 -13.797 33.034 1.00 41.88 79 SER A C 1
ATOM 649 O O . SER A 1 79 ? 6.031 -12.651 32.589 1.00 41.88 79 SER A O 1
ATOM 651 N N . GLU A 1 80 ? 7.030 -14.530 33.340 1.00 52.47 80 GLU A N 1
ATOM 652 C CA . GLU A 1 80 ? 8.433 -14.286 33.011 1.00 52.47 80 GLU A CA 1
ATOM 653 C C . GLU A 1 80 ? 8.642 -14.218 31.487 1.00 52.47 80 GLU A C 1
ATOM 655 O O . GLU A 1 80 ? 8.953 -15.226 30.870 1.00 52.47 80 GLU A O 1
ATOM 660 N N . VAL A 1 81 ? 8.467 -13.043 30.871 1.00 50.22 81 VAL A N 1
ATOM 661 C CA . VAL A 1 81 ? 9.192 -12.649 29.645 1.00 50.22 81 VAL A CA 1
ATOM 662 C C . VAL A 1 81 ? 9.387 -11.128 29.671 1.00 50.22 81 VAL A C 1
ATOM 664 O O . VAL A 1 81 ? 8.497 -10.358 29.317 1.00 50.22 81 VAL A O 1
ATOM 667 N N . GLY A 1 82 ? 10.555 -10.701 30.156 1.00 47.81 82 GLY A N 1
ATOM 668 C CA . GLY A 1 82 ? 11.223 -9.433 29.838 1.00 47.81 82 GLY A CA 1
ATOM 669 C C . GLY A 1 82 ? 10.359 -8.175 29.692 1.00 47.81 82 GLY A C 1
ATOM 670 O O . GLY A 1 82 ? 10.213 -7.640 28.594 1.00 47.81 82 GLY A O 1
ATOM 671 N N . LYS A 1 83 ? 9.876 -7.611 30.806 1.00 47.12 83 LYS A N 1
ATOM 672 C CA . LYS A 1 83 ? 9.463 -6.200 30.841 1.00 47.12 83 LYS A CA 1
ATOM 673 C C . LYS A 1 83 ? 10.712 -5.329 30.701 1.00 47.12 83 LYS A C 1
ATOM 675 O O . LYS A 1 83 ? 11.322 -4.956 31.699 1.00 47.12 83 LYS A O 1
ATOM 680 N N . ILE A 1 84 ? 11.092 -4.983 29.474 1.00 58.06 84 ILE A N 1
ATOM 681 C CA . ILE A 1 84 ? 12.045 -3.895 29.244 1.00 58.06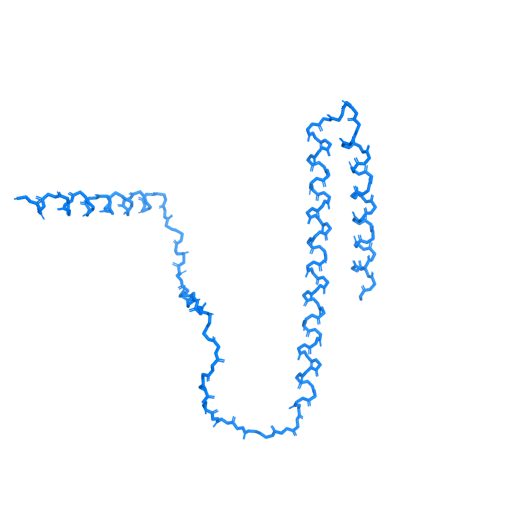 84 ILE A CA 1
ATOM 682 C C . ILE A 1 84 ? 11.350 -2.619 29.726 1.00 58.06 84 ILE A C 1
ATOM 684 O O . ILE A 1 84 ? 10.484 -2.060 29.049 1.00 58.06 84 ILE A O 1
ATOM 688 N N . MET A 1 85 ? 11.683 -2.190 30.945 1.00 47.50 85 MET A N 1
ATOM 689 C CA . MET A 1 85 ? 11.281 -0.897 31.478 1.00 47.50 85 MET A CA 1
ATOM 690 C C . MET A 1 85 ? 11.866 0.180 30.569 1.00 47.50 85 MET A C 1
ATOM 692 O O . MET A 1 85 ? 13.038 0.532 30.658 1.00 47.50 85 MET A O 1
ATOM 696 N N . ARG A 1 86 ? 11.037 0.707 29.669 1.00 53.78 86 ARG A N 1
ATOM 697 C CA . ARG A 1 86 ? 11.368 1.884 28.874 1.00 53.78 86 ARG A CA 1
ATOM 698 C C . ARG A 1 86 ? 11.378 3.080 29.820 1.00 53.78 86 ARG A C 1
ATOM 700 O O . ARG A 1 86 ? 10.355 3.736 30.020 1.00 53.78 86 ARG A O 1
ATOM 707 N N . THR A 1 87 ? 12.523 3.340 30.443 1.00 57.31 87 THR A N 1
ATOM 708 C CA . THR A 1 87 ? 12.760 4.613 31.116 1.00 57.31 87 THR A CA 1
ATOM 709 C C . THR A 1 87 ? 12.572 5.702 30.062 1.00 57.31 87 THR A C 1
ATOM 711 O O . THR A 1 87 ? 13.077 5.619 28.940 1.00 57.31 87 THR A O 1
ATOM 714 N N . LYS A 1 88 ? 11.725 6.692 30.362 1.00 53.72 88 LYS A N 1
ATOM 715 C CA . LYS A 1 88 ? 11.515 7.844 29.485 1.00 53.72 88 LYS A CA 1
ATOM 716 C C . LYS A 1 88 ? 12.809 8.652 29.483 1.00 53.72 88 LYS A C 1
ATOM 718 O O . LYS A 1 88 ? 12.958 9.573 30.280 1.00 53.72 88 LYS A O 1
ATOM 723 N N . HIS A 1 89 ? 13.750 8.295 28.615 1.00 53.59 89 HIS A N 1
ATOM 724 C CA . HIS A 1 89 ? 14.901 9.139 28.356 1.00 53.59 89 HIS A CA 1
ATOM 725 C C . HIS A 1 89 ? 14.352 10.419 27.728 1.00 53.59 89 HIS A C 1
ATOM 727 O O . HIS A 1 89 ? 13.797 10.396 26.627 1.00 53.59 89 HIS A O 1
ATOM 733 N N . LYS A 1 90 ? 14.413 11.529 28.471 1.00 52.66 90 LYS A N 1
ATOM 734 C CA . LYS A 1 90 ? 14.146 12.856 27.919 1.00 52.66 90 LYS A CA 1
ATOM 735 C C . LYS A 1 90 ? 15.166 13.045 26.802 1.00 52.66 90 LYS A C 1
ATOM 737 O O . LYS A 1 90 ? 16.347 13.234 27.072 1.00 52.66 90 LYS A O 1
ATOM 742 N N . HIS A 1 91 ? 14.724 12.904 25.559 1.00 54.78 91 HIS A N 1
ATOM 743 C CA . HIS A 1 91 ? 15.553 13.163 24.395 1.00 54.78 91 HIS A CA 1
ATOM 744 C C . HIS A 1 91 ? 15.634 14.682 24.240 1.00 54.78 91 HIS A C 1
ATOM 746 O O . HIS A 1 91 ? 14.904 15.281 23.453 1.00 54.78 91 HIS A O 1
ATOM 752 N N . LEU A 1 92 ? 16.462 15.317 25.072 1.00 61.16 92 LEU A N 1
ATOM 753 C CA . LEU A 1 92 ? 16.905 16.679 24.816 1.00 61.16 92 LEU A CA 1
ATOM 754 C C . LEU A 1 92 ? 17.611 16.623 23.462 1.00 61.16 92 LEU A C 1
ATOM 756 O O . LEU A 1 92 ? 18.530 15.826 23.273 1.00 61.16 92 LEU A O 1
ATOM 760 N N . SER A 1 93 ? 17.109 17.369 22.482 1.00 62.22 93 SER A N 1
ATOM 761 C CA . SER A 1 93 ? 17.729 17.473 21.167 1.00 62.22 93 SER A CA 1
ATOM 762 C C . SER A 1 93 ? 19.068 18.185 21.329 1.00 62.22 93 SER A C 1
ATOM 764 O O . SER A 1 93 ? 19.139 19.406 21.216 1.00 62.22 93 SER A O 1
ATOM 766 N N . LEU A 1 94 ? 20.106 17.418 21.653 1.00 60.44 94 LEU A N 1
ATOM 767 C CA . LEU A 1 94 ? 21.462 17.921 21.785 1.00 60.44 94 LEU A CA 1
ATOM 768 C C . LEU A 1 94 ? 21.893 18.547 20.458 1.00 60.44 94 LEU A C 1
ATOM 770 O O . LEU A 1 94 ? 21.694 17.967 19.373 1.00 60.44 94 LEU A O 1
ATOM 774 N N . SER A 1 95 ? 22.501 19.726 20.558 1.00 74.31 95 SER A N 1
ATOM 775 C CA . SER A 1 95 ? 23.143 20.377 19.421 1.00 74.31 95 SER A CA 1
ATOM 776 C C . SER A 1 95 ? 24.196 19.440 18.820 1.00 74.31 95 SER A C 1
ATOM 778 O O . SER A 1 95 ? 24.740 18.569 19.505 1.00 74.31 95 SER A O 1
ATOM 780 N N . ALA A 1 96 ? 24.490 19.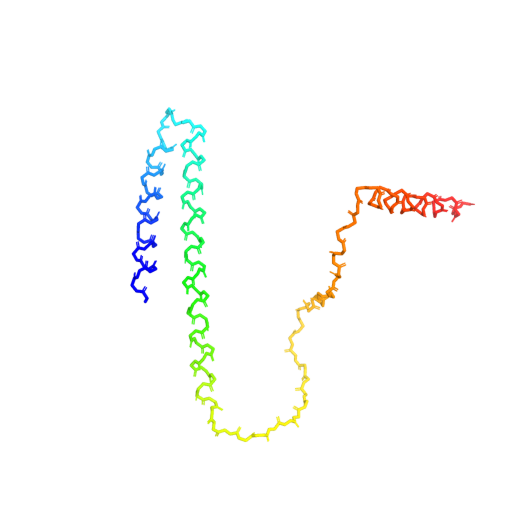585 17.525 1.00 78.44 96 ALA A N 1
ATOM 781 C CA . ALA A 1 96 ? 25.500 18.762 16.852 1.00 78.44 96 ALA A CA 1
ATOM 782 C C . ALA A 1 96 ? 26.851 18.792 17.596 1.00 78.44 96 ALA A C 1
ATOM 784 O O . ALA A 1 96 ? 27.520 17.767 17.702 1.00 78.44 96 ALA A O 1
ATOM 785 N N . ARG A 1 97 ? 27.190 19.946 18.186 1.00 81.19 97 ARG A N 1
ATOM 786 C CA . ARG A 1 97 ? 28.384 20.136 19.014 1.00 81.19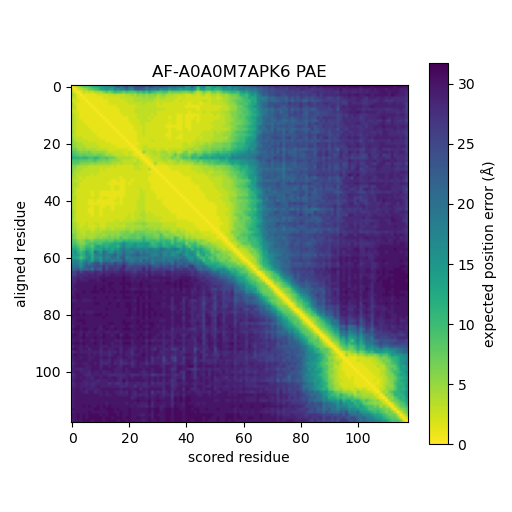 97 ARG A CA 1
ATOM 787 C C . ARG A 1 97 ? 28.371 19.286 20.288 1.00 81.19 97 ARG A C 1
ATOM 789 O O . ARG A 1 97 ? 29.331 18.576 20.550 1.00 81.19 97 ARG A O 1
ATOM 796 N N . GLU A 1 98 ? 27.278 19.308 21.044 1.00 81.69 98 GLU A N 1
ATOM 797 C CA . GLU A 1 98 ? 27.157 18.552 22.301 1.00 81.69 98 GLU A CA 1
ATOM 798 C C . GLU A 1 98 ? 27.189 17.039 22.053 1.00 81.69 98 GLU A C 1
ATOM 800 O O . GLU A 1 98 ? 27.785 16.290 22.824 1.00 81.69 98 GLU A O 1
ATOM 805 N N . ARG A 1 99 ? 26.603 16.577 20.937 1.00 79.56 99 ARG A N 1
ATOM 806 C CA . ARG A 1 99 ? 26.706 15.170 20.518 1.00 79.56 99 ARG A CA 1
ATOM 807 C C . ARG A 1 99 ? 28.142 14.763 20.196 1.00 79.56 99 ARG A C 1
ATOM 809 O O . ARG A 1 99 ? 28.539 13.652 20.547 1.00 79.56 99 ARG A O 1
ATOM 816 N N . ALA A 1 100 ? 28.907 15.639 19.546 1.00 83.44 100 ALA A N 1
ATOM 817 C CA . ALA A 1 100 ? 30.308 15.382 19.233 1.00 83.44 100 ALA A CA 1
ATOM 818 C C . ALA A 1 100 ? 31.166 15.321 20.508 1.00 83.44 100 ALA A C 1
ATOM 820 O O . ALA A 1 100 ? 31.919 14.367 20.682 1.00 83.44 100 ALA A O 1
ATOM 821 N N . GLU A 1 101 ? 30.996 16.276 21.428 1.00 84.69 101 GLU A N 1
ATOM 822 C CA . GLU A 1 101 ? 31.733 16.316 22.700 1.00 84.69 101 GLU A CA 1
ATOM 823 C C . GLU A 1 101 ? 31.421 15.089 23.580 1.00 84.69 101 GLU A C 1
ATOM 825 O O . GLU A 1 101 ? 32.343 14.445 24.082 1.00 84.69 101 GLU A O 1
ATOM 830 N N . ALA A 1 102 ? 30.148 14.686 23.689 1.00 83.25 102 ALA A N 1
ATOM 831 C CA . ALA A 1 102 ? 29.755 13.488 24.438 1.00 83.25 102 ALA A CA 1
ATOM 832 C C . ALA A 1 102 ? 30.333 12.193 23.839 1.00 83.25 102 ALA A C 1
ATOM 834 O O . ALA A 1 102 ? 30.789 11.316 24.573 1.00 83.25 102 ALA A O 1
ATOM 835 N N . SER A 1 103 ? 30.351 12.083 22.505 1.00 82.69 103 SER A N 1
ATOM 836 C CA . SER A 1 103 ? 30.937 10.925 21.814 1.00 82.69 103 SER A CA 1
ATOM 837 C C . SER A 1 103 ? 32.449 10.851 22.033 1.00 82.69 103 SER A C 1
ATOM 839 O O . SER A 1 103 ? 32.995 9.771 22.243 1.00 82.69 103 SER A O 1
ATOM 841 N N . PHE A 1 104 ? 33.129 12.000 22.026 1.00 80.44 104 PHE A N 1
ATOM 842 C CA . PHE A 1 104 ? 34.572 12.065 22.233 1.00 80.44 104 PHE A CA 1
ATOM 843 C C . PHE A 1 104 ? 34.965 11.718 23.675 1.00 80.44 104 PHE A C 1
ATOM 845 O O . PHE A 1 104 ? 35.910 10.961 23.887 1.00 80.44 104 PHE A O 1
ATOM 852 N N . ALA A 1 105 ? 34.212 12.205 24.666 1.00 85.06 105 ALA A N 1
ATOM 853 C CA . ALA A 1 105 ? 34.426 11.857 26.069 1.00 85.06 105 ALA A CA 1
ATOM 854 C C . ALA A 1 105 ? 34.246 10.349 26.327 1.00 85.06 105 ALA A C 1
ATOM 856 O O . ALA A 1 105 ? 35.050 9.746 27.036 1.00 85.06 105 ALA A O 1
ATOM 857 N N . ALA A 1 106 ? 33.241 9.718 25.706 1.00 82.69 106 ALA A N 1
ATOM 858 C CA . ALA A 1 106 ? 33.028 8.274 25.816 1.00 82.69 106 ALA A CA 1
ATOM 859 C C . ALA A 1 106 ? 34.233 7.467 25.298 1.00 82.69 106 ALA A C 1
ATOM 861 O O . ALA A 1 106 ? 34.673 6.529 25.959 1.00 82.69 106 ALA A O 1
ATOM 862 N N . LEU A 1 107 ? 34.822 7.878 24.169 1.00 77.00 107 LEU A N 1
ATOM 863 C CA . LEU A 1 107 ? 36.014 7.227 23.617 1.00 77.00 107 LEU A CA 1
ATOM 864 C C . LEU A 1 107 ? 37.247 7.387 24.516 1.00 77.00 107 LEU A C 1
ATOM 866 O O . LEU A 1 107 ? 38.042 6.459 24.628 1.00 77.00 107 LEU A O 1
ATOM 870 N N . GLN A 1 108 ? 37.411 8.525 25.197 1.00 75.12 108 GLN A N 1
ATOM 871 C CA . GLN A 1 108 ? 38.536 8.711 26.124 1.00 75.12 108 GLN A CA 1
ATOM 872 C C . GLN A 1 108 ? 38.452 7.785 27.343 1.00 75.12 108 GLN A C 1
ATOM 874 O O . GLN A 1 108 ? 39.477 7.276 27.796 1.00 75.12 108 GLN A O 1
ATOM 879 N N . HIS A 1 109 ? 37.242 7.524 27.844 1.00 63.69 109 HIS A N 1
ATOM 880 C CA . HIS A 1 109 ? 37.043 6.574 28.937 1.00 63.69 109 HIS A CA 1
ATOM 881 C C . HIS A 1 109 ? 37.318 5.121 28.522 1.00 63.69 109 HIS A C 1
ATOM 883 O O . HIS A 1 109 ? 37.832 4.354 29.333 1.00 63.69 109 HIS A O 1
ATOM 889 N N . GLU A 1 110 ? 37.045 4.737 27.271 1.00 60.06 110 GLU A N 1
ATOM 890 C CA . GLU A 1 110 ? 37.394 3.395 26.782 1.00 60.06 110 GLU A CA 1
ATOM 891 C C . GLU A 1 110 ? 38.902 3.210 26.573 1.00 60.06 110 GLU A C 1
ATOM 893 O O . GLU A 1 110 ? 39.437 2.143 26.874 1.00 60.06 110 GLU A O 1
ATOM 898 N N . VAL A 1 111 ? 39.618 4.250 26.138 1.00 59.22 111 VAL A N 1
ATOM 899 C CA . VAL A 1 111 ? 41.076 4.176 25.943 1.00 59.22 111 VAL A CA 1
ATOM 900 C C . VAL A 1 111 ? 41.820 4.036 27.280 1.00 59.22 111 VAL A C 1
ATOM 902 O O . VAL A 1 111 ? 42.775 3.266 27.353 1.00 59.22 111 VAL A O 1
ATOM 905 N N . GLY A 1 112 ? 41.353 4.677 28.359 1.00 57.97 112 GLY A N 1
ATOM 906 C CA . GLY A 1 112 ? 41.970 4.567 29.692 1.00 57.97 112 GLY A CA 1
ATOM 907 C C . GLY A 1 112 ? 41.823 3.196 30.370 1.00 57.97 112 GLY A C 1
ATOM 908 O O . GLY A 1 112 ? 42.684 2.805 31.153 1.00 57.97 112 GLY A O 1
ATOM 909 N N . ASN A 1 113 ? 40.783 2.428 30.033 1.00 55.81 113 ASN A N 1
ATOM 910 C CA . ASN A 1 113 ? 40.520 1.117 30.645 1.00 55.81 113 ASN A CA 1
ATOM 911 C C . ASN A 1 113 ? 41.277 -0.045 29.977 1.00 55.81 113 ASN A C 1
ATOM 913 O O . ASN A 1 113 ? 41.224 -1.169 30.467 1.00 55.81 113 ASN A O 1
ATOM 917 N N . THR A 1 114 ? 41.975 0.200 28.864 1.00 54.88 114 THR A N 1
ATOM 918 C CA . THR A 1 114 ? 42.746 -0.842 28.153 1.00 54.88 114 THR A CA 1
ATOM 919 C C . THR A 1 114 ? 44.229 -0.878 28.529 1.00 54.88 114 THR A C 1
ATOM 921 O O . THR A 1 114 ? 44.934 -1.800 28.125 1.00 54.88 114 THR A O 1
ATOM 924 N N . THR A 1 115 ? 44.707 0.080 29.332 1.00 56.09 115 THR A N 1
ATOM 925 C CA . THR A 1 115 ? 46.123 0.189 29.725 1.00 56.09 115 THR A CA 1
ATOM 926 C C . THR A 1 115 ? 46.442 -0.230 31.163 1.00 56.09 115 THR A C 1
ATOM 928 O O . THR A 1 115 ? 47.619 -0.356 31.483 1.00 56.09 115 THR A O 1
ATOM 931 N N . GLU A 1 116 ? 45.455 -0.527 32.015 1.00 54.84 116 GLU A N 1
ATOM 932 C CA . GLU A 1 116 ? 45.692 -1.128 33.342 1.00 54.84 116 GLU A CA 1
ATOM 933 C C . GLU A 1 116 ? 45.327 -2.616 33.336 1.00 54.84 116 GLU A C 1
ATOM 935 O O . GLU A 1 116 ? 44.267 -3.044 33.783 1.00 54.84 116 GLU A O 1
ATOM 940 N N . GLY A 1 117 ? 46.211 -3.422 32.756 1.00 54.25 117 GLY A N 1
ATOM 941 C CA . GLY A 1 117 ? 46.017 -4.863 32.652 1.00 54.25 117 GLY A CA 1
ATOM 942 C C . GLY A 1 117 ? 47.213 -5.571 32.034 1.00 54.25 117 GLY A C 1
ATOM 943 O O . GLY A 1 117 ? 47.038 -6.386 31.127 1.00 54.25 117 GLY A O 1
ATOM 944 N N . ARG A 1 118 ? 48.430 -5.235 32.470 1.00 41.62 118 ARG A N 1
ATOM 945 C CA . ARG A 1 118 ? 49.614 -6.050 32.200 1.00 41.62 118 ARG A CA 1
ATOM 946 C C . ARG A 1 118 ? 50.648 -5.931 33.302 1.00 41.62 118 ARG A C 1
ATOM 948 O O . ARG A 1 118 ? 50.904 -4.786 33.724 1.00 41.62 118 ARG A O 1
#

Nearest PDB structures (foldseek):
  1ez3-assembly1_A  TM=6.371E-01  e=1.901E+00  Rattus norvegicus
  5fwk-assembly1_E  TM=4.584E-01  e=5.102E+00  Homo sapiens
  5fwl-assembly1_E  TM=2.682E-01  e=2.642E+00  Homo sapiens

Mean predicted aligned error: 18.9 Å

Organism: NCBI:txid311410

Solvent-accessible surface area (backbone atoms only — not comparable to full-atom values): 7255 Å² total; per-residue (Å²): 118,63,72,61,53,52,52,40,52,56,28,50,52,49,28,54,56,26,45,65,48,37,71,37,97,82,44,47,74,67,35,47,51,50,25,52,53,29,46,54,51,33,52,55,47,52,53,50,50,53,54,52,50,50,54,51,50,52,50,50,54,50,62,76,57,74,81,71,76,95,75,93,72,91,84,84,88,89,79,96,72,83,83,76,77,78,72,82,73,79,78,70,84,64,51,74,65,56,52,50,53,55,55,52,54,54,52,54,58,56,59,63,67,72,71,78,80,128

Foldseek 3Di:
DVVLVVQLVVLVVQLVVLVVQCPDPPRDPVSVVSNVVSVVSNVVSVVVVVVVVVVVVVVVVVVVVPDDDDDPDDDDDDDDDDPPPPDPPPPPVDDPVRVVVVVVVVVVVVVVVVPPDD

Radius of gyration: 26.39 Å; Cα contacts (8 Å, |Δi|>4): 31; chains: 1; bounding box: 70×35×65 Å

Sequence (118 aa):
MNGLKEQIEEAMDRVAHCRLRAERPCARLEDEYALEKARTRLLTLELRCLRSELKSTDVARQRHQGGSERSRHEFKDRSEVGKIMRTKHKHLSLSARERAEASFAALQHEVGNTTEGR